Protein AF-A0A972A8Z9-F1 (afdb_monomer_lite)

Structure (mmCIF, N/CA/C/O backbone):
data_AF-A0A972A8Z9-F1
#
_entry.id   AF-A0A972A8Z9-F1
#
loop_
_atom_site.group_PDB
_atom_site.id
_atom_site.type_symbol
_atom_site.label_atom_id
_atom_site.label_alt_id
_atom_site.label_comp_id
_atom_site.label_asym_id
_atom_site.label_entity_id
_atom_site.label_seq_id
_atom_site.pdbx_PDB_ins_code
_atom_site.Cartn_x
_atom_site.Cartn_y
_atom_site.Cartn_z
_atom_site.occupancy
_atom_site.B_iso_or_equiv
_atom_site.auth_seq_id
_atom_site.auth_comp_id
_atom_site.auth_asym_id
_atom_site.auth_atom_id
_atom_site.pdbx_PDB_model_num
ATOM 1 N N . MET A 1 1 ? 38.723 45.965 -10.427 1.00 61.22 1 MET A N 1
ATOM 2 C CA . MET A 1 1 ? 39.131 44.588 -10.807 1.00 61.22 1 MET A CA 1
ATOM 3 C C . MET A 1 1 ? 38.781 43.540 -9.746 1.00 61.22 1 MET A C 1
ATOM 5 O O . MET A 1 1 ? 38.210 42.521 -10.105 1.00 61.22 1 MET A O 1
ATOM 9 N N . LYS A 1 2 ? 39.039 43.788 -8.451 1.00 66.31 2 LYS A N 1
ATOM 10 C CA . LYS A 1 2 ? 38.779 42.835 -7.348 1.00 66.31 2 LYS A CA 1
ATOM 11 C C . LYS A 1 2 ? 37.304 42.388 -7.229 1.00 66.31 2 LYS A C 1
ATOM 13 O O . LYS A 1 2 ? 37.038 41.208 -7.048 1.00 66.31 2 LYS A O 1
ATOM 18 N N . ASN A 1 3 ? 36.355 43.302 -7.454 1.00 71.19 3 ASN A N 1
ATOM 19 C CA . ASN A 1 3 ? 34.915 43.014 -7.359 1.00 71.19 3 ASN A CA 1
ATOM 20 C C . ASN A 1 3 ? 34.382 42.203 -8.556 1.00 71.19 3 ASN A C 1
ATOM 22 O O . ASN A 1 3 ? 33.465 41.414 -8.394 1.00 71.19 3 ASN A O 1
ATOM 26 N N . ILE A 1 4 ? 34.983 42.353 -9.744 1.00 83.56 4 ILE A N 1
ATOM 27 C CA . ILE A 1 4 ? 34.600 41.593 -10.949 1.00 83.56 4 ILE A CA 1
ATOM 28 C C . ILE A 1 4 ? 35.039 40.132 -10.813 1.00 83.56 4 ILE A C 1
ATOM 30 O O . ILE A 1 4 ? 34.275 39.232 -11.137 1.00 83.56 4 ILE A O 1
ATOM 34 N N . SER A 1 5 ? 36.233 39.894 -10.261 1.00 79.75 5 SER A N 1
ATOM 35 C CA . SER A 1 5 ? 36.713 38.541 -9.953 1.00 79.75 5 SER A CA 1
ATOM 36 C C . SER A 1 5 ? 35.823 37.841 -8.915 1.00 79.75 5 SER A C 1
ATOM 38 O O . SER A 1 5 ? 35.468 36.679 -9.091 1.00 79.75 5 SER A O 1
ATOM 40 N N . LEU A 1 6 ? 35.368 38.571 -7.887 1.00 85.50 6 LEU A N 1
ATOM 41 C CA . LEU A 1 6 ? 34.422 38.052 -6.893 1.00 85.50 6 LEU A CA 1
ATOM 42 C C . LEU A 1 6 ? 33.066 37.679 -7.520 1.00 85.50 6 LEU A C 1
ATOM 44 O O . LEU A 1 6 ? 32.523 36.623 -7.212 1.00 85.50 6 LEU A O 1
ATOM 48 N N . ILE A 1 7 ? 32.539 38.518 -8.420 1.00 87.75 7 ILE A N 1
ATOM 49 C CA . ILE A 1 7 ? 31.277 38.252 -9.128 1.00 87.75 7 ILE A CA 1
ATOM 50 C C . ILE A 1 7 ? 31.415 37.026 -10.037 1.00 87.75 7 ILE A C 1
ATOM 52 O O . ILE A 1 7 ? 30.539 36.169 -10.026 1.00 87.75 7 ILE A O 1
ATOM 56 N N . LEU A 1 8 ? 32.522 36.903 -10.777 1.00 87.25 8 LEU A N 1
ATOM 57 C CA . LEU A 1 8 ? 32.791 35.742 -11.633 1.00 87.25 8 LEU A CA 1
ATOM 58 C C . LEU A 1 8 ? 32.937 34.451 -10.819 1.00 87.25 8 LEU A C 1
ATOM 60 O O . LEU A 1 8 ? 32.417 33.414 -11.221 1.00 87.25 8 LEU A O 1
ATOM 64 N N . PHE A 1 9 ? 33.584 34.521 -9.654 1.00 86.44 9 PHE A N 1
ATOM 65 C CA . PHE A 1 9 ? 33.685 33.391 -8.734 1.00 86.44 9 PHE A CA 1
ATOM 66 C C . PHE A 1 9 ? 32.313 32.978 -8.184 1.00 86.44 9 PHE A C 1
ATOM 68 O O . PHE A 1 9 ? 32.000 31.791 -8.147 1.00 86.44 9 PHE A O 1
ATOM 75 N N . LEU A 1 10 ? 31.461 33.942 -7.818 1.00 85.94 10 LEU A N 1
ATOM 76 C CA . LEU A 1 10 ? 30.104 33.664 -7.344 1.00 85.94 10 LEU A CA 1
ATOM 77 C C . LEU A 1 10 ? 29.220 33.062 -8.452 1.00 85.94 10 LEU A C 1
ATOM 79 O O . LEU A 1 10 ? 28.461 32.130 -8.193 1.00 85.94 10 LEU A O 1
ATOM 83 N N . LEU A 1 11 ? 29.357 33.547 -9.693 1.00 83.88 11 LEU A N 1
ATOM 84 C CA . LEU A 1 11 ? 28.639 33.015 -10.855 1.00 83.88 11 LEU A CA 1
ATOM 85 C C . LEU A 1 11 ? 29.072 31.576 -11.174 1.00 83.88 11 LEU A C 1
ATOM 87 O O . LEU A 1 11 ? 28.231 30.731 -11.470 1.00 83.88 11 LEU A O 1
ATOM 91 N N . TYR A 1 12 ? 30.376 31.294 -11.065 1.00 80.44 12 TYR A N 1
ATOM 92 C CA . TYR A 1 12 ? 30.931 29.952 -11.230 1.00 80.44 12 TYR A CA 1
ATOM 93 C C . TYR A 1 12 ? 30.358 28.993 -10.184 1.00 80.44 12 TYR A C 1
ATOM 95 O O . TYR A 1 12 ? 29.880 27.926 -10.547 1.00 80.44 12 TYR A O 1
ATOM 103 N N . GLN A 1 13 ? 30.304 29.395 -8.909 1.00 78.62 13 GLN A N 1
ATOM 104 C CA . GLN A 1 13 ? 29.703 28.583 -7.844 1.00 78.62 13 GLN A CA 1
ATOM 105 C C . GLN A 1 13 ? 28.209 28.307 -8.087 1.00 78.62 13 GLN A C 1
ATOM 107 O O . GLN A 1 13 ? 27.770 27.176 -7.898 1.00 78.62 13 GLN A O 1
ATOM 112 N N . LEU A 1 14 ? 27.434 29.289 -8.572 1.00 73.50 14 LEU A N 1
ATOM 113 C CA . LEU A 1 14 ? 26.011 29.084 -8.889 1.00 73.50 14 LEU A CA 1
ATOM 114 C C . LEU A 1 14 ? 25.781 28.044 -10.000 1.00 73.50 14 LEU A C 1
ATOM 116 O O . LEU A 1 14 ? 24.803 27.298 -9.940 1.00 73.50 14 LEU A O 1
ATOM 120 N N . LEU A 1 15 ? 26.680 27.960 -10.986 1.00 69.06 15 LEU A N 1
ATOM 121 C CA . LEU A 1 15 ? 26.593 26.986 -12.080 1.00 69.06 15 LEU A CA 1
ATOM 122 C C . LEU A 1 15 ? 26.734 25.532 -11.592 1.00 69.06 15 LEU A C 1
ATOM 124 O O . LEU A 1 15 ? 26.026 24.661 -12.098 1.00 69.06 15 LEU A O 1
ATOM 128 N N . PHE A 1 16 ? 27.553 25.259 -10.567 1.00 63.09 16 PHE A N 1
ATOM 129 C CA . PHE A 1 16 ? 27.725 23.895 -10.035 1.00 63.09 16 PHE A CA 1
ATOM 130 C C . PHE A 1 16 ? 26.554 23.403 -9.184 1.00 63.09 16 PHE A C 1
ATOM 132 O O . PHE A 1 16 ? 26.358 22.196 -9.092 1.00 63.09 16 PHE A O 1
ATOM 139 N N . ILE A 1 17 ? 25.753 24.292 -8.589 1.00 61.88 17 ILE A N 1
ATOM 140 C CA . ILE A 1 17 ? 24.639 23.889 -7.711 1.00 61.88 17 ILE A CA 1
ATOM 141 C C . ILE A 1 17 ? 23.485 23.275 -8.532 1.00 61.88 17 ILE A C 1
ATOM 143 O O . ILE A 1 17 ? 22.754 22.421 -8.037 1.00 61.88 17 ILE A O 1
ATOM 147 N N . THR A 1 18 ? 23.348 23.648 -9.810 1.00 57.78 18 THR A N 1
ATOM 148 C CA . THR A 1 18 ? 22.223 23.216 -10.664 1.00 57.78 18 THR A CA 1
ATOM 149 C C . THR A 1 18 ? 22.349 21.800 -11.242 1.00 57.78 18 THR A C 1
ATOM 151 O O . THR A 1 18 ? 21.347 21.239 -11.674 1.00 57.78 18 THR A O 1
ATOM 154 N N . LEU A 1 19 ? 23.540 21.186 -11.210 1.00 54.34 19 LEU A N 1
ATOM 155 C CA . LEU A 1 19 ? 23.786 19.859 -11.801 1.00 54.34 19 LEU A CA 1
ATOM 156 C C . LEU A 1 19 ? 23.442 18.678 -10.876 1.00 54.34 19 LEU A C 1
ATOM 158 O O . LEU A 1 19 ? 23.472 17.534 -11.317 1.00 54.34 19 LEU A O 1
ATOM 162 N N . TRP A 1 20 ? 23.103 18.933 -9.610 1.00 55.78 20 TRP A N 1
ATOM 163 C CA . TRP A 1 20 ? 22.916 17.884 -8.594 1.00 55.78 20 TRP A CA 1
ATOM 164 C C . TRP A 1 20 ? 21.458 17.621 -8.204 1.00 55.78 20 TRP A C 1
ATOM 166 O O . TRP A 1 20 ? 21.205 16.911 -7.235 1.00 55.78 20 TRP A O 1
ATOM 176 N N . SER A 1 21 ? 20.483 18.182 -8.923 1.00 55.16 21 SER A N 1
ATOM 177 C CA . SER A 1 21 ? 19.084 18.167 -8.480 1.00 55.16 21 SER A CA 1
ATOM 178 C C . SER A 1 21 ? 18.112 17.654 -9.540 1.00 55.16 21 SER A C 1
ATOM 180 O O . SER A 1 21 ? 17.232 18.391 -9.977 1.00 55.16 21 SER A O 1
ATOM 182 N N . GLN A 1 22 ? 18.213 16.371 -9.895 1.00 53.41 22 GLN A N 1
ATOM 183 C CA . GLN A 1 22 ? 17.042 15.572 -10.276 1.00 53.41 22 GLN A CA 1
ATOM 184 C C . GLN A 1 22 ? 17.198 14.151 -9.726 1.00 53.41 22 GLN A C 1
ATOM 186 O O . GLN A 1 22 ? 17.973 13.348 -10.241 1.00 53.41 22 GLN A O 1
ATOM 191 N N . SER A 1 23 ? 16.462 13.833 -8.661 1.00 54.62 23 SER A N 1
ATOM 192 C CA . SER A 1 23 ? 16.266 12.446 -8.242 1.00 54.62 23 SER A CA 1
ATOM 193 C C . SER A 1 23 ? 15.303 11.793 -9.232 1.00 54.62 23 SER A C 1
ATOM 195 O O . SER A 1 23 ? 14.087 11.874 -9.071 1.00 54.62 23 SER A O 1
ATOM 197 N N . ASN A 1 24 ? 15.845 11.192 -10.291 1.00 59.38 24 ASN A N 1
ATOM 198 C CA . ASN A 1 24 ? 15.078 10.311 -11.166 1.00 59.38 24 ASN A CA 1
ATOM 199 C C . ASN A 1 24 ? 14.787 9.031 -10.382 1.00 59.38 24 ASN A C 1
ATOM 201 O O . ASN A 1 24 ? 15.659 8.177 -10.233 1.00 59.38 24 ASN A O 1
ATOM 205 N N . TYR A 1 25 ? 13.585 8.925 -9.819 1.00 70.00 25 TYR A N 1
ATOM 206 C CA . TYR A 1 25 ? 13.142 7.675 -9.217 1.00 70.00 25 TYR A CA 1
ATOM 207 C C . TYR A 1 25 ? 12.753 6.727 -10.359 1.00 70.00 25 TYR A C 1
ATOM 209 O O . TYR A 1 25 ? 11.909 7.089 -11.173 1.00 70.00 25 TYR A O 1
ATOM 217 N N . PRO A 1 26 ? 13.348 5.528 -10.469 1.00 86.75 26 PRO A N 1
ATOM 218 C CA . PRO A 1 26 ? 13.063 4.627 -11.588 1.00 86.75 26 PRO A CA 1
ATOM 219 C C . PRO A 1 26 ? 11.625 4.082 -11.557 1.00 86.75 26 PRO A C 1
ATOM 221 O O . PRO A 1 26 ? 11.099 3.688 -12.595 1.00 86.75 26 PRO A O 1
ATOM 224 N N . VAL A 1 27 ? 10.977 4.100 -10.384 1.00 93.19 27 VAL A N 1
ATOM 225 C CA . VAL A 1 27 ? 9.606 3.624 -10.164 1.00 93.19 27 VAL A CA 1
ATOM 226 C C . VAL A 1 27 ? 8.793 4.691 -9.430 1.00 93.19 27 VAL A C 1
ATOM 228 O O . VAL A 1 27 ? 9.186 5.150 -8.356 1.00 93.19 27 VAL A O 1
ATOM 231 N N . TYR A 1 28 ? 7.640 5.052 -9.990 1.00 94.81 28 TYR A N 1
ATOM 232 C CA . TYR A 1 28 ? 6.666 5.974 -9.406 1.00 94.81 28 TYR A CA 1
ATOM 233 C C . TYR A 1 28 ? 5.380 5.230 -9.053 1.00 94.81 28 TYR A C 1
ATOM 235 O O . TYR A 1 28 ? 4.893 4.428 -9.842 1.00 94.81 28 TYR A O 1
ATOM 243 N N . VAL A 1 29 ? 4.807 5.515 -7.883 1.00 97.00 29 VAL A N 1
ATOM 244 C CA . VAL A 1 29 ? 3.585 4.866 -7.386 1.00 97.00 29 VAL A CA 1
ATOM 245 C C . VAL A 1 29 ? 2.561 5.933 -7.030 1.00 97.00 29 VAL A C 1
ATOM 247 O O . VAL A 1 29 ? 2.877 6.891 -6.325 1.00 97.00 29 VAL A O 1
ATOM 250 N N . SER A 1 30 ? 1.329 5.768 -7.502 1.00 97.00 30 SER A N 1
ATOM 251 C CA . SER A 1 30 ? 0.234 6.705 -7.271 1.00 97.00 30 SER A CA 1
ATOM 252 C C . SER A 1 30 ? -1.040 5.959 -6.860 1.00 97.00 30 SER A C 1
ATOM 254 O O . SER A 1 30 ? -1.689 5.344 -7.711 1.00 97.00 30 SER A O 1
ATOM 256 N N . PRO A 1 31 ? -1.405 5.970 -5.564 1.00 97.50 31 PRO A N 1
ATOM 257 C CA . PRO A 1 31 ? -2.709 5.504 -5.115 1.00 97.50 31 PRO A CA 1
ATOM 258 C C . PRO A 1 31 ? -3.780 6.580 -5.339 1.00 97.50 31 PRO A C 1
ATOM 260 O O . PRO A 1 31 ? -3.592 7.746 -4.991 1.00 97.50 31 PRO A O 1
ATOM 263 N N . SER A 1 32 ? -4.933 6.175 -5.863 1.00 96.00 32 SER A N 1
ATOM 264 C CA . SER A 1 32 ? -6.103 7.022 -6.080 1.00 96.00 32 SER A CA 1
ATOM 265 C C . SER A 1 32 ? -7.342 6.368 -5.481 1.00 96.00 32 SER A C 1
ATOM 267 O O . SER A 1 32 ? -7.662 5.218 -5.787 1.00 96.00 32 SER A O 1
ATOM 269 N N . LEU A 1 33 ? -8.032 7.100 -4.608 1.00 94.31 33 LEU A N 1
ATOM 270 C CA . LEU A 1 33 ? -9.304 6.673 -4.038 1.00 94.31 33 LEU A CA 1
ATOM 271 C C . LEU A 1 33 ? -10.460 7.183 -4.893 1.00 94.31 33 LEU A C 1
ATOM 273 O O . LEU A 1 33 ? -10.536 8.373 -5.199 1.00 94.31 33 LEU A O 1
ATOM 277 N N . ILE A 1 34 ? -11.398 6.293 -5.206 1.00 93.06 34 ILE A N 1
ATOM 278 C CA . ILE A 1 34 ? -12.562 6.596 -6.039 1.00 93.06 34 ILE A CA 1
ATOM 279 C C . ILE A 1 34 ? -13.833 6.428 -5.190 1.00 93.06 34 ILE A C 1
ATOM 281 O O . ILE A 1 34 ? -14.040 5.361 -4.604 1.00 93.06 34 ILE A O 1
ATOM 285 N N . PRO A 1 35 ? -14.694 7.461 -5.085 1.00 90.50 35 PRO A N 1
ATOM 286 C CA . PRO A 1 35 ? -15.969 7.354 -4.383 1.00 90.50 35 PRO A CA 1
ATOM 287 C C . PRO A 1 35 ? -16.872 6.244 -4.958 1.00 90.50 35 PRO A C 1
ATOM 289 O O . PRO A 1 35 ? -16.872 6.029 -6.170 1.00 90.50 35 PRO A O 1
ATOM 292 N N . PRO A 1 36 ? -17.711 5.587 -4.134 1.00 89.88 36 PRO A N 1
ATOM 293 C CA . PRO A 1 36 ? -17.918 5.827 -2.705 1.00 89.88 36 PRO A CA 1
ATOM 294 C C . PRO A 1 36 ? -16.828 5.187 -1.828 1.00 89.88 36 PRO A C 1
ATOM 296 O O . PRO A 1 36 ? -16.512 4.005 -1.971 1.00 89.88 36 PRO A O 1
ATOM 299 N N . TYR A 1 37 ? -16.290 5.957 -0.876 1.00 89.94 37 TYR A N 1
ATOM 300 C CA . TYR A 1 37 ? -15.263 5.476 0.052 1.00 89.94 37 TYR A CA 1
ATOM 301 C C . TYR A 1 37 ? -15.859 4.509 1.076 1.00 89.94 37 TYR A C 1
ATOM 303 O O . TYR A 1 37 ? -16.911 4.779 1.657 1.00 89.94 37 TYR A O 1
ATOM 311 N N . SER A 1 38 ? -15.177 3.387 1.311 1.00 90.50 38 SER A N 1
ATOM 312 C CA . SER A 1 38 ? -15.633 2.383 2.271 1.00 90.50 38 SER A CA 1
ATOM 313 C C . SER A 1 38 ? -14.964 2.537 3.627 1.00 90.50 38 SER A C 1
ATOM 315 O O . SER A 1 38 ? -13.762 2.788 3.726 1.00 90.50 38 SER A O 1
ATOM 317 N N . LEU A 1 39 ? -15.744 2.280 4.674 1.00 89.00 39 LEU A N 1
ATOM 318 C CA . LEU A 1 39 ? -15.236 2.060 6.024 1.00 89.00 39 LEU A CA 1
ATOM 319 C C . LEU A 1 39 ? -14.685 0.640 6.206 1.00 89.00 39 LEU A C 1
ATOM 321 O O . LEU A 1 39 ? -14.111 0.350 7.247 1.00 89.00 39 LEU A O 1
ATOM 325 N N . LYS A 1 40 ? -14.850 -0.268 5.240 1.00 92.25 40 LYS A N 1
ATOM 326 C CA . LYS A 1 40 ? -14.295 -1.622 5.308 1.00 92.25 40 LYS A CA 1
ATOM 327 C C . LYS A 1 40 ? -13.056 -1.712 4.428 1.00 92.25 40 LYS A C 1
ATOM 329 O O . LYS A 1 40 ? -13.151 -1.538 3.217 1.00 92.25 40 LYS A O 1
ATOM 334 N N . LEU A 1 41 ? -11.905 -2.035 5.019 1.00 93.75 41 LEU A N 1
ATOM 335 C CA . LEU A 1 41 ? -10.662 -2.235 4.273 1.00 93.75 41 LEU A CA 1
ATOM 336 C C . LEU A 1 41 ? -10.789 -3.350 3.228 1.00 93.75 41 LEU A C 1
ATOM 338 O O . LEU A 1 41 ? -10.305 -3.192 2.113 1.00 93.75 41 LEU A O 1
ATOM 342 N N . SER A 1 42 ? -11.517 -4.423 3.549 1.00 94.00 42 SER A N 1
ATOM 343 C CA . SER A 1 42 ? -11.778 -5.536 2.626 1.00 94.00 42 SER A CA 1
ATOM 344 C C . SER A 1 42 ? -12.427 -5.106 1.310 1.00 94.00 42 SER A C 1
ATOM 346 O O . SER A 1 42 ? -12.237 -5.766 0.296 1.00 94.00 42 SER A O 1
ATOM 348 N N . ASP A 1 43 ? -13.175 -4.000 1.297 1.00 95.19 43 ASP A N 1
ATOM 349 C CA . ASP A 1 43 ? -13.863 -3.543 0.091 1.00 95.19 43 ASP A CA 1
ATOM 350 C C . ASP A 1 43 ? -12.905 -2.946 -0.950 1.00 95.19 43 ASP A C 1
ATOM 352 O O . ASP A 1 43 ? -13.261 -2.865 -2.124 1.00 95.19 43 ASP A O 1
ATOM 356 N N . TYR A 1 44 ? -11.710 -2.507 -0.548 1.00 95.81 44 TYR A N 1
ATOM 357 C CA . TYR A 1 44 ? -10.689 -2.016 -1.482 1.00 95.81 44 TYR A CA 1
ATOM 358 C C . TYR A 1 44 ? -9.973 -3.161 -2.207 1.00 95.81 44 TYR A C 1
ATOM 360 O O . TYR A 1 44 ? -9.434 -2.943 -3.285 1.00 95.81 44 TYR A O 1
ATOM 368 N N . GLY A 1 45 ? -10.012 -4.367 -1.632 1.00 95.94 45 GLY A N 1
ATOM 369 C CA . GLY A 1 45 ? -9.468 -5.594 -2.212 1.00 95.94 45 GLY A CA 1
ATOM 370 C C . GLY A 1 45 ? -10.535 -6.556 -2.745 1.00 95.94 45 GLY A C 1
ATOM 371 O O . GLY A 1 45 ? -10.240 -7.725 -2.967 1.00 95.94 45 GLY A O 1
ATOM 372 N N . ALA A 1 46 ? -11.795 -6.124 -2.851 1.00 96.50 46 ALA A N 1
ATOM 373 C CA . ALA A 1 46 ? -12.887 -6.985 -3.296 1.00 96.50 46 ALA A CA 1
ATOM 374 C C . ALA A 1 46 ? -12.877 -7.153 -4.822 1.00 96.50 46 ALA A C 1
ATOM 376 O O . ALA A 1 46 ? -12.548 -6.215 -5.545 1.00 96.50 46 ALA A O 1
ATOM 377 N N . PHE A 1 47 ? -13.299 -8.324 -5.303 1.00 96.44 47 PHE A N 1
ATOM 378 C CA . PHE A 1 47 ? -13.397 -8.621 -6.734 1.00 96.44 47 PHE A CA 1
ATOM 379 C C . PHE A 1 47 ? -14.232 -7.565 -7.476 1.00 96.44 47 PHE A C 1
ATOM 381 O O . PHE A 1 47 ? -15.368 -7.278 -7.080 1.00 96.44 47 PHE A O 1
ATOM 388 N N . GLY A 1 48 ? -13.663 -6.981 -8.533 1.00 95.19 48 GLY A N 1
ATOM 389 C CA . GLY A 1 48 ? -14.295 -5.925 -9.328 1.00 95.19 48 GLY A CA 1
ATOM 390 C C . GLY A 1 48 ? -14.361 -4.553 -8.643 1.00 95.19 48 GLY A C 1
ATOM 391 O O . GLY A 1 48 ? -14.999 -3.637 -9.165 1.00 95.19 48 GLY A O 1
ATOM 392 N N . SER A 1 49 ? -13.739 -4.379 -7.474 1.00 96.44 49 SER A N 1
ATOM 393 C CA . SER A 1 49 ? -13.698 -3.086 -6.788 1.00 96.44 49 SER A CA 1
ATOM 394 C C . SER A 1 49 ? -12.705 -2.139 -7.450 1.00 96.44 49 SER A C 1
ATOM 396 O O . SER A 1 49 ? -11.532 -2.455 -7.604 1.00 96.44 49 SER A O 1
ATOM 398 N N . GLN A 1 50 ? -13.158 -0.926 -7.755 1.00 95.81 50 GLN A N 1
ATOM 399 C CA . GLN A 1 50 ? -12.312 0.166 -8.253 1.00 95.81 50 GLN A CA 1
ATOM 400 C C . GLN A 1 50 ? -12.139 1.281 -7.213 1.00 95.81 50 GLN A C 1
ATOM 402 O O . GLN A 1 50 ? -11.737 2.390 -7.539 1.00 95.81 50 GLN A O 1
ATOM 407 N N . ARG A 1 51 ? -12.465 1.017 -5.940 1.00 95.69 51 ARG A N 1
ATOM 408 C CA . ARG A 1 51 ? -12.454 2.048 -4.883 1.00 95.69 51 ARG A CA 1
ATOM 409 C C . ARG A 1 51 ? -11.051 2.538 -4.533 1.00 95.69 51 ARG A C 1
ATOM 411 O O . ARG A 1 51 ? -10.906 3.666 -4.068 1.00 95.69 51 ARG A O 1
ATOM 418 N N . LEU A 1 52 ? -10.042 1.696 -4.738 1.00 96.94 52 LEU A N 1
ATOM 419 C CA . LEU A 1 52 ? -8.631 2.054 -4.679 1.00 96.94 52 LEU A CA 1
ATOM 420 C C . LEU A 1 52 ? -7.968 1.566 -5.961 1.00 96.94 52 LEU A C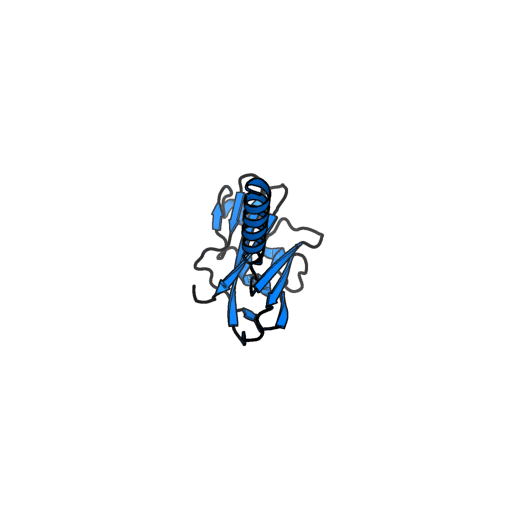 1
ATOM 422 O O . LEU A 1 52 ? -7.984 0.372 -6.253 1.00 96.94 52 LEU A O 1
ATOM 426 N N . MET A 1 53 ? -7.379 2.500 -6.694 1.00 97.88 53 MET A N 1
ATOM 427 C CA . MET A 1 53 ? -6.568 2.227 -7.869 1.00 97.88 53 MET A CA 1
ATOM 428 C C . MET A 1 53 ? -5.122 2.593 -7.551 1.00 97.88 53 MET A C 1
ATOM 430 O O . MET A 1 53 ? -4.852 3.717 -7.129 1.00 97.88 53 MET A O 1
ATOM 434 N N . VAL A 1 54 ? -4.188 1.671 -7.753 1.00 98.31 54 VAL A N 1
ATOM 435 C CA . VAL A 1 54 ? -2.750 1.924 -7.599 1.00 98.31 54 VAL A CA 1
ATOM 436 C C . VAL A 1 54 ? -2.113 1.877 -8.976 1.00 98.31 54 VAL A C 1
ATOM 438 O O . VAL A 1 54 ? -2.104 0.835 -9.621 1.00 98.31 54 VAL A O 1
ATOM 441 N N . THR A 1 55 ? -1.585 3.008 -9.433 1.00 98.38 55 THR A N 1
ATOM 442 C CA . THR A 1 55 ? -0.814 3.077 -10.680 1.00 98.38 55 THR A CA 1
ATOM 443 C C . THR A 1 55 ? 0.671 3.058 -10.357 1.00 98.38 55 THR A C 1
ATOM 445 O O . THR A 1 55 ? 1.140 3.882 -9.571 1.00 98.38 55 THR A O 1
ATOM 448 N N . ILE A 1 56 ? 1.407 2.135 -10.964 1.00 98.25 56 ILE A N 1
ATOM 449 C CA . ILE A 1 56 ? 2.859 2.006 -10.849 1.00 98.25 56 ILE A CA 1
ATOM 450 C C . ILE A 1 56 ? 3.455 2.274 -12.225 1.00 98.25 56 ILE A C 1
ATOM 452 O O . ILE A 1 56 ? 3.114 1.587 -13.180 1.00 98.25 56 ILE A O 1
ATOM 456 N N . VAL A 1 57 ? 4.335 3.262 -12.333 1.00 97.81 57 VAL A N 1
ATOM 457 C CA . VAL A 1 57 ? 5.030 3.615 -13.575 1.00 97.81 57 VAL A CA 1
ATOM 458 C C . VAL A 1 57 ? 6.508 3.304 -13.408 1.00 97.81 57 VAL A C 1
ATOM 460 O O . VAL A 1 57 ? 7.138 3.814 -12.480 1.00 97.81 57 VAL A O 1
ATOM 463 N N . VAL A 1 58 ? 7.060 2.490 -14.305 1.00 96.94 58 VAL A N 1
ATOM 464 C CA . VAL A 1 58 ? 8.491 2.168 -14.334 1.00 96.94 58 VAL A CA 1
ATOM 465 C C . VAL A 1 58 ? 9.125 2.895 -15.511 1.00 96.94 58 VAL A C 1
ATOM 467 O O . VAL A 1 58 ? 8.851 2.578 -16.664 1.00 96.94 58 VAL A O 1
ATOM 470 N N . ASN A 1 59 ? 9.964 3.887 -15.226 1.00 94.25 59 ASN A N 1
ATOM 471 C CA . ASN A 1 59 ? 10.633 4.686 -16.260 1.00 94.25 59 ASN A CA 1
ATOM 472 C C . ASN A 1 59 ? 11.966 4.081 -16.714 1.00 94.25 59 ASN A C 1
ATOM 474 O O . ASN A 1 59 ? 12.489 4.466 -17.756 1.00 94.25 59 ASN A O 1
ATOM 478 N N . ASP A 1 60 ? 12.519 3.161 -15.928 1.00 92.88 60 ASP A N 1
ATOM 479 C CA . ASP A 1 60 ? 13.728 2.427 -16.280 1.00 92.88 60 ASP A CA 1
ATOM 480 C C . ASP A 1 60 ? 13.404 1.357 -17.334 1.00 92.88 60 ASP A C 1
ATOM 482 O O . ASP A 1 60 ? 12.604 0.461 -17.076 1.00 92.88 60 ASP A O 1
ATOM 486 N N . LEU A 1 61 ? 13.987 1.480 -18.528 1.00 93.06 61 LEU A N 1
ATOM 487 C CA . LEU A 1 61 ? 13.726 0.593 -19.668 1.00 93.06 61 LEU A CA 1
ATOM 488 C C . LEU A 1 61 ? 14.444 -0.757 -19.555 1.00 93.06 61 LEU A C 1
ATOM 490 O O . LEU A 1 61 ? 14.065 -1.693 -20.257 1.00 93.06 61 LEU A O 1
ATOM 494 N N . ASP A 1 62 ? 15.452 -0.866 -18.687 1.00 94.06 62 ASP A N 1
ATOM 495 C CA . ASP A 1 62 ? 16.235 -2.096 -18.518 1.00 94.06 62 ASP A CA 1
ATOM 496 C C . ASP A 1 62 ? 15.559 -3.086 -17.549 1.00 94.06 62 ASP A C 1
ATOM 498 O O . ASP A 1 62 ? 15.978 -4.239 -17.417 1.00 94.06 62 ASP A O 1
ATOM 502 N N . VAL A 1 63 ? 14.489 -2.656 -16.873 1.00 93.81 63 VAL A N 1
ATOM 503 C CA . VAL A 1 63 ? 13.688 -3.500 -15.984 1.00 93.81 63 VAL A CA 1
ATOM 504 C C . VAL A 1 63 ? 12.815 -4.447 -16.806 1.00 93.81 63 VAL A C 1
ATOM 506 O O . VAL A 1 63 ? 12.025 -4.015 -17.639 1.00 93.81 63 VAL A O 1
ATOM 509 N N . ALA A 1 64 ? 12.898 -5.746 -16.522 1.00 95.50 64 ALA A N 1
ATOM 510 C CA . ALA A 1 64 ? 12.033 -6.756 -17.122 1.00 95.50 64 ALA A CA 1
ATOM 511 C C . ALA A 1 64 ? 11.620 -7.795 -16.079 1.00 95.50 64 ALA A C 1
ATOM 513 O O . ALA A 1 64 ? 12.476 -8.332 -15.367 1.00 95.50 64 ALA A O 1
ATOM 514 N N . ASN A 1 65 ? 10.322 -8.098 -16.019 1.00 95.75 65 ASN A N 1
ATOM 515 C CA . ASN A 1 65 ? 9.742 -9.122 -15.152 1.00 95.75 65 ASN A CA 1
ATOM 516 C C . ASN A 1 65 ? 10.210 -9.019 -13.682 1.00 95.75 65 ASN A C 1
ATOM 518 O O . ASN A 1 65 ? 10.555 -10.024 -13.054 1.00 95.75 65 ASN A O 1
ATOM 522 N N . LEU A 1 66 ? 10.266 -7.800 -13.135 1.00 96.00 66 LEU A N 1
ATOM 523 C CA . LEU A 1 66 ? 10.742 -7.546 -11.773 1.00 96.00 66 LEU A CA 1
ATOM 524 C C . LEU A 1 66 ? 9.653 -7.915 -10.753 1.00 96.00 66 LEU A C 1
ATOM 526 O O . LEU A 1 66 ? 8.616 -7.248 -10.733 1.00 96.00 66 LEU A O 1
ATOM 530 N N . PRO A 1 67 ? 9.865 -8.922 -9.879 1.00 97.50 67 PRO A N 1
ATOM 531 C CA . PRO A 1 67 ? 8.890 -9.273 -8.858 1.00 97.50 67 PRO A CA 1
ATOM 532 C C . PRO A 1 67 ? 8.922 -8.268 -7.704 1.00 97.50 67 PRO A C 1
ATOM 534 O O . PRO A 1 67 ? 9.932 -8.099 -7.005 1.00 97.50 67 PRO A O 1
ATOM 537 N N . VAL A 1 68 ? 7.776 -7.652 -7.447 1.00 97.00 68 VAL A N 1
ATOM 538 C CA . VAL A 1 68 ? 7.572 -6.710 -6.350 1.00 97.00 68 VAL A CA 1
ATOM 539 C C . VAL A 1 68 ? 6.387 -7.108 -5.477 1.00 97.00 68 VAL A C 1
ATOM 541 O O . VAL A 1 68 ? 5.541 -7.923 -5.849 1.00 97.00 68 VAL A O 1
ATOM 544 N N . LYS A 1 69 ? 6.325 -6.502 -4.296 1.00 97.12 69 LYS A N 1
ATOM 545 C CA . LYS A 1 69 ? 5.145 -6.463 -3.429 1.00 97.12 69 LYS A CA 1
ATOM 546 C C . LYS A 1 69 ? 4.881 -5.030 -2.999 1.00 97.12 69 LYS A C 1
ATOM 548 O O . LYS A 1 69 ? 5.780 -4.187 -3.035 1.00 97.12 69 LYS A O 1
ATOM 553 N N . LEU A 1 70 ? 3.662 -4.760 -2.559 1.00 97.69 70 LEU A N 1
ATOM 554 C CA . LEU A 1 70 ? 3.310 -3.461 -2.004 1.00 97.69 70 LEU A CA 1
ATOM 555 C C . LEU A 1 70 ? 3.487 -3.440 -0.483 1.00 97.69 70 LEU A C 1
ATOM 557 O O . LEU A 1 70 ? 3.365 -4.456 0.203 1.00 97.69 70 LEU A O 1
ATOM 561 N N . ARG A 1 71 ? 3.711 -2.250 0.065 1.00 97.31 71 ARG A N 1
ATOM 562 C CA . ARG A 1 71 ? 3.367 -1.946 1.453 1.00 97.31 71 ARG A CA 1
ATOM 563 C C . ARG A 1 71 ? 2.276 -0.896 1.440 1.00 97.31 71 ARG A C 1
ATOM 565 O O . ARG A 1 71 ? 2.514 0.243 1.044 1.00 97.31 71 ARG A O 1
ATOM 572 N N . VAL A 1 72 ? 1.086 -1.286 1.876 1.00 97.88 72 VAL A N 1
ATOM 573 C CA . VAL A 1 72 ? -0.046 -0.380 2.040 1.00 97.88 72 VAL A CA 1
ATOM 574 C C . VAL A 1 72 ? -0.104 0.071 3.491 1.00 97.88 72 VAL A C 1
ATOM 576 O O . VAL A 1 72 ? -0.013 -0.730 4.425 1.00 97.88 72 VAL A O 1
ATOM 579 N N . LYS A 1 73 ? -0.269 1.377 3.672 1.00 97.50 73 LYS A N 1
ATOM 580 C CA . LYS A 1 73 ? -0.463 2.022 4.964 1.00 97.50 73 LYS A CA 1
ATOM 581 C C . LYS A 1 73 ? -1.664 2.949 4.873 1.00 97.50 73 LYS A C 1
ATOM 583 O O . LYS A 1 73 ? -1.732 3.798 3.991 1.00 97.50 73 LYS A O 1
ATOM 588 N N . MET A 1 74 ? -2.597 2.790 5.797 1.00 95.81 74 MET A N 1
ATOM 589 C CA . MET A 1 74 ? -3.752 3.652 5.980 1.00 95.81 74 MET A CA 1
ATOM 590 C C . MET A 1 74 ? -3.617 4.388 7.311 1.00 95.81 74 MET A C 1
ATOM 592 O O . MET A 1 74 ? -3.344 3.778 8.349 1.00 95.81 74 MET A O 1
ATOM 596 N N . GLU A 1 75 ? -3.798 5.704 7.284 1.00 95.44 75 GLU A N 1
ATOM 597 C CA . GLU A 1 75 ? -3.724 6.557 8.469 1.00 95.44 75 GLU A CA 1
ATOM 598 C C . GLU A 1 75 ? -4.976 7.420 8.620 1.00 95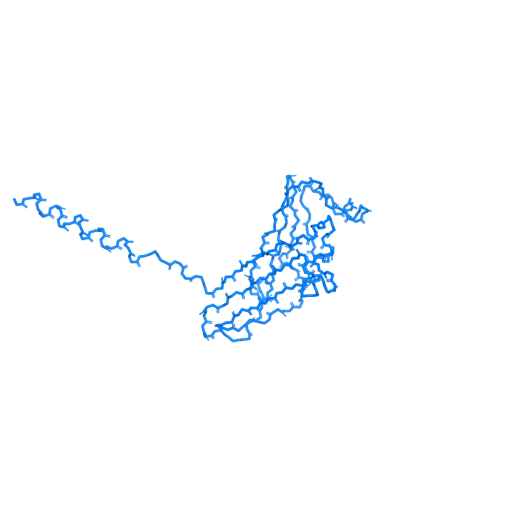.44 75 GLU A C 1
ATOM 600 O O . GLU A 1 75 ? -5.472 7.986 7.645 1.00 95.44 75 GLU A O 1
ATOM 605 N N . THR A 1 76 ? -5.434 7.564 9.862 1.00 92.62 76 THR A N 1
ATOM 606 C CA . THR A 1 76 ? -6.426 8.557 10.307 1.00 92.62 76 THR A CA 1
ATOM 607 C C . THR A 1 76 ? -6.003 9.101 11.678 1.00 92.62 76 THR A C 1
ATOM 609 O O . THR A 1 76 ? -4.910 8.796 12.165 1.00 92.62 76 THR A O 1
ATOM 612 N N . ALA A 1 77 ? -6.825 9.936 12.312 1.00 90.69 77 ALA A N 1
ATOM 613 C CA . ALA A 1 77 ? -6.527 10.552 13.601 1.00 90.69 77 ALA A CA 1
ATOM 614 C C . ALA A 1 77 ? -6.207 9.497 14.683 1.00 90.69 77 ALA A C 1
ATOM 616 O O . ALA A 1 77 ? -7.092 8.820 15.198 1.00 90.69 77 ALA A O 1
ATOM 617 N N . GLY A 1 78 ? -4.920 9.359 15.023 1.00 90.38 78 GLY A N 1
ATOM 618 C CA . GLY A 1 78 ? -4.433 8.456 16.072 1.00 90.38 78 GLY A CA 1
ATOM 619 C C . GLY A 1 78 ? -4.423 6.968 15.711 1.00 90.38 78 GLY A C 1
ATOM 620 O O . GLY A 1 78 ? -4.091 6.157 16.572 1.00 90.38 78 GLY A O 1
ATOM 621 N N . VAL A 1 79 ? -4.752 6.600 14.469 1.00 93.50 79 VAL A N 1
ATOM 622 C CA . VAL A 1 79 ? -4.826 5.202 14.029 1.00 93.50 79 VAL A CA 1
ATOM 623 C C . VAL A 1 79 ? -3.982 4.993 12.784 1.00 93.50 79 VAL A C 1
ATOM 625 O O . VAL A 1 79 ? -4.097 5.723 11.799 1.00 93.50 79 VAL A O 1
ATOM 628 N N . THR A 1 80 ? -3.165 3.947 12.817 1.00 95.81 80 THR A N 1
ATOM 629 C CA . THR A 1 80 ? -2.407 3.460 11.666 1.00 95.81 80 THR A CA 1
ATOM 630 C C . THR A 1 80 ? -2.722 1.991 11.461 1.00 95.81 80 THR A C 1
ATOM 632 O O . THR A 1 80 ? -2.633 1.195 12.399 1.00 95.81 80 THR A O 1
ATOM 635 N N . ILE A 1 81 ? -3.073 1.633 10.231 1.00 96.19 81 ILE A N 1
ATOM 636 C CA . ILE A 1 81 ? -3.234 0.247 9.807 1.00 96.19 81 ILE A CA 1
ATOM 637 C C . ILE A 1 81 ? -2.308 0.024 8.623 1.00 96.19 81 ILE A C 1
ATOM 639 O O . ILE A 1 81 ? -2.390 0.747 7.637 1.00 96.19 81 ILE A O 1
ATOM 643 N N . GLU A 1 82 ? -1.417 -0.951 8.714 1.00 97.25 82 GLU A N 1
ATOM 644 C CA . GLU A 1 82 ? -0.406 -1.183 7.683 1.00 97.25 82 GLU A CA 1
ATOM 645 C C . GLU A 1 82 ? -0.122 -2.665 7.478 1.00 97.25 82 GLU A C 1
ATOM 647 O O . GLU A 1 82 ? -0.392 -3.497 8.351 1.00 97.25 82 GLU A O 1
ATOM 652 N N . ASN A 1 83 ? 0.442 -2.996 6.322 1.00 97.50 83 ASN A N 1
ATOM 653 C CA . ASN A 1 83 ? 0.935 -4.340 6.077 1.00 97.50 83 ASN A CA 1
ATOM 654 C C . ASN A 1 83 ? 2.227 -4.611 6.870 1.00 97.50 83 ASN A C 1
ATOM 656 O O . ASN A 1 83 ? 3.120 -3.758 6.895 1.00 97.50 83 ASN A O 1
ATOM 660 N N . PRO A 1 84 ? 2.375 -5.800 7.486 1.00 95.12 84 PRO A N 1
ATOM 661 C CA . PRO A 1 84 ? 3.626 -6.182 8.123 1.00 95.12 84 PRO A CA 1
ATOM 662 C C . PRO A 1 84 ? 4.744 -6.329 7.077 1.00 95.12 84 PRO A C 1
ATOM 664 O O . PRO A 1 84 ? 4.468 -6.677 5.928 1.00 95.12 84 PRO A O 1
ATOM 667 N N . PRO A 1 85 ? 6.025 -6.182 7.461 1.00 90.06 85 PRO A N 1
ATOM 668 C CA . PRO A 1 85 ? 7.148 -6.486 6.567 1.00 90.06 85 PRO A CA 1
ATOM 669 C C . PRO A 1 85 ? 7.117 -7.928 6.032 1.00 90.06 85 PRO A C 1
ATOM 671 O O . PRO A 1 85 ? 7.512 -8.191 4.901 1.00 90.06 85 PRO A O 1
ATOM 674 N N . THR A 1 86 ? 6.588 -8.850 6.841 1.00 90.62 86 THR A N 1
ATOM 675 C CA . THR A 1 86 ? 6.463 -10.284 6.552 1.00 90.62 86 THR A CA 1
ATOM 676 C C . THR A 1 86 ? 5.134 -10.650 5.884 1.00 90.62 86 THR A C 1
ATOM 678 O O . THR A 1 86 ? 4.648 -11.765 6.071 1.00 90.62 86 THR A O 1
ATOM 681 N N . ILE A 1 87 ? 4.481 -9.707 5.198 1.00 94.56 87 ILE A N 1
ATOM 682 C CA . ILE A 1 87 ? 3.224 -9.976 4.495 1.00 94.56 87 ILE A CA 1
ATOM 683 C C . ILE A 1 87 ? 3.402 -11.126 3.491 1.00 94.56 87 ILE A C 1
ATOM 685 O O . ILE A 1 87 ? 4.406 -11.190 2.783 1.00 94.56 87 ILE A O 1
ATOM 689 N N . ASN A 1 88 ? 2.417 -12.024 3.440 1.00 90.88 88 ASN A N 1
ATOM 690 C CA . ASN A 1 88 ? 2.338 -13.064 2.423 1.00 90.88 88 ASN A CA 1
ATOM 691 C C . ASN A 1 88 ? 1.391 -12.604 1.308 1.00 90.88 88 ASN A C 1
ATOM 693 O O . ASN A 1 88 ? 0.201 -12.412 1.574 1.00 90.88 88 ASN A O 1
ATOM 697 N N . THR A 1 89 ? 1.922 -12.415 0.100 1.00 95.38 89 THR A N 1
ATOM 698 C CA . THR A 1 89 ? 1.171 -11.965 -1.083 1.00 95.38 89 THR A CA 1
ATOM 699 C C . THR A 1 89 ? 1.640 -12.686 -2.335 1.00 95.38 89 THR A C 1
ATOM 701 O O . THR A 1 89 ? 2.761 -13.202 -2.386 1.00 95.38 89 THR A O 1
ATOM 704 N N . THR A 1 90 ? 0.830 -12.646 -3.387 1.00 94.38 90 THR A N 1
ATOM 705 C CA . THR A 1 90 ? 1.322 -12.941 -4.737 1.00 94.38 90 THR A CA 1
ATOM 706 C C . THR A 1 90 ? 2.254 -11.829 -5.244 1.00 94.38 90 THR A C 1
ATOM 708 O O . THR A 1 90 ? 2.006 -10.650 -4.965 1.00 94.38 90 THR A O 1
ATOM 711 N N . PRO A 1 91 ? 3.340 -12.166 -5.967 1.00 96.69 91 PRO A N 1
ATOM 712 C CA . PRO A 1 91 ? 4.208 -11.166 -6.578 1.00 96.69 91 PRO A CA 1
ATOM 713 C C . PRO A 1 91 ? 3.479 -10.428 -7.703 1.00 96.69 91 PRO A C 1
ATOM 715 O O . PRO A 1 91 ? 2.752 -11.034 -8.489 1.00 96.69 91 PRO A O 1
ATOM 718 N N . ILE A 1 92 ? 3.724 -9.124 -7.792 1.00 97.56 92 ILE A N 1
ATOM 719 C CA . ILE A 1 92 ? 3.358 -8.292 -8.939 1.00 97.56 92 ILE A CA 1
ATOM 720 C C . ILE A 1 92 ? 4.602 -8.197 -9.817 1.00 97.56 92 ILE A C 1
ATOM 722 O O . ILE A 1 92 ? 5.683 -7.901 -9.311 1.00 97.56 92 ILE A O 1
ATOM 726 N N . PHE A 1 93 ? 4.469 -8.456 -11.112 1.00 97.38 93 PHE A N 1
ATOM 727 C CA . PHE A 1 93 ? 5.583 -8.351 -12.051 1.00 97.38 93 PHE A CA 1
ATOM 728 C C . PHE A 1 93 ? 5.512 -7.017 -12.779 1.00 97.38 93 PHE A C 1
ATOM 730 O O . PHE A 1 93 ? 4.466 -6.663 -13.318 1.00 97.38 93 PHE A O 1
ATOM 737 N N . LEU A 1 94 ? 6.616 -6.273 -12.753 1.00 97.31 94 LEU A N 1
ATOM 738 C CA . LEU A 1 94 ? 6.735 -4.981 -13.418 1.00 97.31 94 LEU A CA 1
ATOM 739 C C . LEU A 1 94 ? 7.702 -5.063 -14.597 1.00 97.31 94 LEU A C 1
ATOM 741 O O . LEU A 1 94 ? 8.773 -5.667 -14.487 1.00 97.31 94 LEU A O 1
ATOM 745 N N . ASP A 1 95 ? 7.348 -4.368 -15.674 1.00 97.19 95 ASP A N 1
ATOM 746 C CA . ASP A 1 95 ? 8.178 -4.186 -16.861 1.00 97.19 95 ASP A CA 1
ATOM 747 C C . ASP A 1 95 ? 8.508 -2.707 -17.076 1.00 97.19 95 ASP A C 1
ATOM 749 O O . ASP A 1 95 ? 7.690 -1.814 -16.820 1.00 97.19 95 ASP A O 1
ATOM 753 N N . GLY A 1 96 ? 9.717 -2.453 -17.565 1.00 96.50 96 GLY A N 1
ATOM 754 C CA . GLY A 1 96 ? 10.236 -1.131 -17.868 1.00 96.50 96 GLY A CA 1
ATOM 755 C C . GLY A 1 96 ? 9.472 -0.406 -18.971 1.00 96.50 96 GLY A C 1
ATOM 756 O O . GLY A 1 96 ? 8.924 -1.014 -19.890 1.00 96.50 96 GLY A O 1
ATOM 757 N N . GLY A 1 97 ? 9.416 0.922 -18.877 1.00 95.00 97 GLY A N 1
ATOM 758 C CA . GLY A 1 97 ? 8.723 1.782 -19.842 1.00 95.00 97 GLY A CA 1
ATOM 759 C C . GLY A 1 97 ? 7.200 1.625 -19.855 1.00 95.00 97 GLY A C 1
ATOM 760 O O . GLY A 1 97 ? 6.552 2.079 -20.799 1.00 95.00 97 GLY A O 1
ATOM 761 N N . SER A 1 98 ? 6.621 0.980 -18.838 1.00 95.69 98 SER A N 1
ATOM 762 C CA . SER A 1 98 ? 5.198 0.649 -18.777 1.00 95.69 98 SER A CA 1
ATOM 763 C C . SER A 1 98 ? 4.527 1.157 -17.497 1.00 95.69 98 SER A C 1
ATOM 765 O O . SER A 1 98 ? 5.179 1.495 -16.503 1.00 95.69 98 SER A O 1
ATOM 767 N N . ALA A 1 99 ? 3.194 1.221 -17.536 1.00 97.31 99 ALA A N 1
ATOM 768 C CA . ALA A 1 99 ? 2.361 1.494 -16.377 1.00 97.31 99 ALA A CA 1
ATOM 769 C C . ALA A 1 99 ? 1.552 0.243 -16.015 1.00 97.31 99 ALA A C 1
ATOM 771 O O . ALA A 1 99 ? 0.816 -0.287 -16.846 1.00 97.31 99 ALA A O 1
ATOM 772 N N . THR A 1 100 ? 1.664 -0.199 -14.766 1.00 98.25 100 THR A N 1
ATOM 773 C CA . THR A 1 100 ? 0.847 -1.266 -14.180 1.00 98.25 100 THR A CA 1
ATOM 774 C C . THR A 1 100 ? -0.245 -0.637 -13.324 1.00 98.25 100 THR A C 1
ATOM 776 O O . THR A 1 100 ? 0.043 0.193 -12.461 1.00 98.25 100 THR A O 1
ATOM 779 N N . ILE A 1 101 ? -1.501 -1.013 -13.556 1.00 98.12 101 ILE A N 1
ATOM 780 C CA . ILE A 1 101 ? -2.654 -0.530 -12.789 1.00 98.12 101 ILE A CA 1
ATOM 781 C C . ILE A 1 101 ? -3.201 -1.703 -11.985 1.00 98.12 101 ILE A C 1
ATOM 783 O O . ILE A 1 101 ? -3.497 -2.741 -12.565 1.00 98.12 101 ILE A O 1
ATOM 787 N N . LEU A 1 102 ? -3.335 -1.513 -10.674 1.00 98.31 102 LEU A N 1
ATOM 788 C CA . LEU A 1 102 ? -3.833 -2.512 -9.733 1.00 98.31 102 LEU A CA 1
ATOM 789 C C . LEU A 1 102 ? -5.120 -2.017 -9.075 1.00 98.31 102 LEU A C 1
ATOM 791 O O . LEU A 1 102 ? -5.197 -0.852 -8.661 1.00 98.31 102 LEU A O 1
ATOM 795 N N . PHE A 1 103 ? -6.108 -2.892 -8.938 1.00 97.50 103 PHE A N 1
ATOM 796 C CA . PHE A 1 103 ? -7.360 -2.610 -8.230 1.00 97.50 103 PHE A CA 1
ATOM 797 C C . PHE A 1 103 ? -7.998 -3.906 -7.725 1.00 97.50 103 PHE A C 1
ATOM 799 O O . PHE A 1 103 ? -7.646 -4.990 -8.173 1.00 97.50 103 PHE A O 1
ATOM 806 N N . GLY A 1 104 ? -8.943 -3.790 -6.788 1.00 96.38 104 GLY A N 1
ATOM 807 C CA . GLY A 1 104 ? -9.811 -4.895 -6.376 1.00 96.38 104 GLY A CA 1
ATOM 808 C C . GLY A 1 104 ? -9.059 -6.193 -6.086 1.00 96.38 104 GLY A C 1
ATOM 809 O O . GLY A 1 104 ? -8.313 -6.279 -5.112 1.00 96.38 104 GLY A O 1
ATOM 810 N N . GLU A 1 105 ? -9.259 -7.189 -6.943 1.00 96.12 105 GLU A N 1
ATOM 811 C CA . GLU A 1 105 ? -8.607 -8.500 -6.903 1.00 96.12 105 GLU A CA 1
ATOM 812 C C . GLU A 1 105 ? -7.072 -8.455 -6.789 1.00 96.12 105 GLU A C 1
ATOM 814 O O . GLU A 1 105 ? -6.500 -9.255 -6.048 1.00 96.12 105 GLU A O 1
ATOM 819 N N . ASP A 1 106 ? -6.399 -7.490 -7.420 1.00 97.62 106 ASP A N 1
ATOM 820 C CA . ASP A 1 106 ? -4.938 -7.338 -7.328 1.00 97.62 106 ASP A CA 1
ATOM 821 C C . ASP A 1 106 ? -4.485 -6.939 -5.916 1.00 97.62 106 ASP A C 1
ATOM 823 O O . ASP A 1 106 ? -3.328 -7.120 -5.523 1.00 97.62 106 ASP A O 1
ATOM 827 N N . LEU A 1 107 ? -5.403 -6.348 -5.146 1.00 97.56 107 LEU A N 1
ATOM 828 C CA . LEU A 1 107 ? -5.152 -5.801 -3.821 1.00 97.56 107 LEU A CA 1
ATOM 829 C C . LEU A 1 107 ? -5.724 -6.679 -2.695 1.00 97.56 107 LEU A C 1
ATOM 831 O O . LEU A 1 107 ? -5.584 -6.325 -1.520 1.00 97.56 107 LEU A O 1
ATOM 835 N N . THR A 1 108 ? -6.354 -7.819 -3.015 1.00 96.69 108 THR A N 1
ATOM 836 C CA . THR A 1 108 ? -7.054 -8.672 -2.037 1.00 96.69 108 THR A CA 1
ATOM 837 C C . THR A 1 108 ? -6.161 -9.079 -0.866 1.00 96.69 108 THR A C 1
ATOM 839 O O . THR A 1 108 ? -6.553 -8.913 0.294 1.00 96.69 108 THR A O 1
ATOM 842 N N . ASP A 1 109 ? -4.940 -9.548 -1.139 1.00 96.75 109 ASP A N 1
ATOM 843 C CA . ASP A 1 109 ? -4.013 -9.996 -0.094 1.00 96.75 109 ASP A CA 1
ATOM 844 C C . ASP A 1 109 ? -3.637 -8.862 0.869 1.00 96.75 109 ASP A C 1
ATOM 846 O O . ASP A 1 109 ? -3.514 -9.085 2.076 1.00 96.75 109 ASP A O 1
ATOM 850 N N . TYR A 1 110 ? -3.511 -7.632 0.366 1.00 97.56 110 TYR A N 1
ATOM 851 C CA . TYR A 1 110 ? -3.111 -6.462 1.152 1.00 97.56 110 TYR A CA 1
ATOM 852 C C . TYR A 1 110 ? -4.206 -5.979 2.104 1.00 97.56 110 TYR A C 1
ATOM 854 O O . TYR A 1 110 ? -3.897 -5.324 3.101 1.00 97.56 110 TYR A O 1
ATOM 862 N N . PHE A 1 111 ? -5.467 -6.329 1.837 1.00 95.75 111 PHE A N 1
ATOM 863 C CA . PHE A 1 111 ? -6.619 -5.980 2.673 1.00 95.75 111 PHE A CA 1
ATOM 864 C C . PHE A 1 111 ? -7.205 -7.163 3.451 1.00 95.75 111 PHE A C 1
ATOM 866 O O . PHE A 1 111 ? -8.212 -7.014 4.151 1.00 95.75 111 PHE A O 1
ATOM 873 N N . SER A 1 112 ? -6.550 -8.324 3.404 1.00 93.50 112 SER A N 1
ATOM 874 C CA . SER A 1 112 ? -6.848 -9.440 4.298 1.00 93.50 112 SER A CA 1
ATOM 875 C C . SER A 1 112 ? -6.484 -9.083 5.738 1.00 93.50 112 SER A C 1
ATOM 877 O O . SER A 1 112 ? -5.366 -8.662 6.024 1.00 93.50 112 SER A O 1
ATOM 879 N N . ILE A 1 113 ? -7.394 -9.318 6.689 1.00 91.88 113 ILE A N 1
ATOM 880 C CA . ILE A 1 113 ? -7.181 -8.991 8.111 1.00 91.88 113 ILE A CA 1
ATOM 881 C C . ILE A 1 113 ? -5.933 -9.662 8.712 1.00 91.88 113 ILE A C 1
ATOM 883 O O . ILE A 1 113 ? -5.341 -9.153 9.666 1.00 91.88 113 ILE A O 1
ATOM 887 N N . ASN A 1 114 ? -5.506 -10.799 8.160 1.00 93.06 114 ASN A N 1
ATOM 888 C CA . ASN A 1 114 ? -4.293 -11.502 8.586 1.00 93.06 114 ASN A CA 1
ATOM 889 C C . ASN A 1 114 ? -3.013 -10.768 8.168 1.00 93.06 114 ASN A C 1
ATOM 891 O O . ASN A 1 114 ? -2.010 -10.853 8.870 1.00 93.06 114 ASN A O 1
ATOM 895 N N . ASN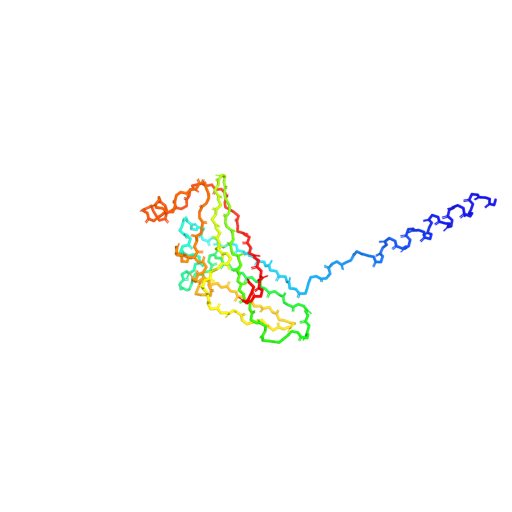 A 1 115 ? -3.093 -9.974 7.103 1.00 95.69 115 ASN A N 1
ATOM 896 C CA . ASN A 1 115 ? -2.016 -9.171 6.537 1.00 95.69 115 ASN A CA 1
ATOM 897 C C . ASN A 1 115 ? -2.058 -7.704 7.007 1.00 95.69 115 ASN A C 1
ATOM 899 O O . ASN A 1 115 ? -1.424 -6.844 6.400 1.00 95.69 115 ASN A O 1
ATOM 903 N N . LEU A 1 116 ? -2.779 -7.409 8.097 1.00 95.12 116 LEU A N 1
ATOM 904 C CA . LEU A 1 116 ? -2.903 -6.068 8.670 1.00 95.12 116 LEU A CA 1
ATOM 905 C C . LEU A 1 116 ? -2.417 -6.023 10.123 1.00 95.12 116 LEU A C 1
ATOM 907 O O . LEU A 1 116 ? -2.817 -6.832 10.972 1.00 95.12 116 LEU A O 1
ATOM 911 N N . GLN A 1 117 ? -1.588 -5.022 10.409 1.00 96.00 117 GLN A N 1
ATOM 912 C CA . GLN A 1 117 ? -1.185 -4.606 11.747 1.00 96.00 117 GLN A CA 1
ATOM 913 C C . GLN A 1 117 ? -1.891 -3.303 12.108 1.00 96.00 117 GLN A C 1
ATOM 915 O O . GLN A 1 117 ? -1.932 -2.374 11.308 1.00 96.00 117 GLN A O 1
ATOM 920 N N . PHE A 1 118 ? -2.432 -3.236 13.322 1.00 95.69 118 PHE A N 1
ATOM 921 C CA . PHE A 1 118 ? -3.208 -2.098 13.802 1.00 95.69 118 PHE A CA 1
ATOM 922 C C . PHE A 1 118 ? -2.470 -1.417 14.956 1.00 95.69 118 PHE A C 1
ATOM 924 O O . PHE A 1 118 ? -2.011 -2.083 15.887 1.00 95.69 118 PHE A O 1
ATOM 931 N N . LYS A 1 119 ? -2.376 -0.088 14.907 1.00 95.62 119 LYS A N 1
ATOM 932 C CA . LYS A 1 119 ? -1.809 0.773 15.953 1.00 95.62 119 LYS A CA 1
ATOM 933 C C . LYS A 1 119 ? -2.825 1.861 16.285 1.00 95.62 119 LYS A C 1
ATOM 935 O O . LYS A 1 119 ? -3.375 2.475 15.377 1.00 95.62 119 LYS A O 1
ATOM 940 N N . GLY A 1 120 ? -3.106 2.070 17.571 1.00 91.75 120 GLY A N 1
ATOM 941 C CA . GLY A 1 120 ? -4.120 3.034 18.029 1.00 91.75 120 GLY A CA 1
ATOM 942 C C . GLY A 1 120 ? -5.580 2.600 17.822 1.00 91.75 120 GLY A C 1
ATOM 943 O O . GLY A 1 120 ? -6.489 3.267 18.301 1.00 91.75 120 GLY A O 1
ATOM 944 N N . TYR A 1 121 ? -5.819 1.454 17.176 1.00 89.38 121 TYR A N 1
ATOM 945 C CA . TYR A 1 121 ? -7.124 0.805 17.051 1.00 89.38 121 TYR A CA 1
ATOM 946 C C . TYR A 1 121 ? -6.963 -0.705 17.244 1.00 89.38 121 TYR A C 1
ATOM 948 O O . TYR A 1 121 ? -5.949 -1.277 16.850 1.00 89.38 121 TYR A O 1
ATOM 956 N N . SER A 1 122 ? -7.929 -1.366 17.884 1.00 91.12 122 SER A N 1
ATOM 957 C CA . SER A 1 122 ? -7.827 -2.804 18.151 1.00 91.12 122 SER A CA 1
ATOM 958 C C . SER A 1 122 ? -8.223 -3.621 16.923 1.00 91.12 122 SER A C 1
ATOM 960 O O . SER A 1 122 ? -9.303 -3.426 16.364 1.00 91.12 122 SER A O 1
ATOM 962 N N . LYS A 1 123 ? -7.389 -4.603 16.556 1.00 91.25 123 LYS A N 1
ATOM 963 C CA . LYS A 1 123 ? -7.707 -5.594 15.516 1.00 91.25 123 LYS A CA 1
ATOM 964 C C . LYS A 1 123 ? -8.997 -6.358 15.829 1.00 91.25 123 LYS A C 1
ATOM 966 O O . LYS A 1 123 ? -9.792 -6.606 14.930 1.00 91.25 123 LYS A O 1
ATOM 971 N N . GLU A 1 124 ? -9.237 -6.682 17.100 1.00 91.81 124 GLU A N 1
ATOM 972 C CA . GLU A 1 124 ? -10.472 -7.350 17.526 1.00 91.81 124 GLU A CA 1
ATOM 973 C C . GLU A 1 124 ? -11.690 -6.437 17.393 1.00 91.81 124 GLU A C 1
ATOM 975 O O . GLU A 1 124 ? -12.739 -6.883 16.933 1.00 91.81 124 GLU A O 1
ATOM 980 N N . ALA A 1 125 ? -11.548 -5.149 17.723 1.00 89.12 125 ALA A N 1
ATOM 981 C CA . ALA A 1 125 ? -12.623 -4.180 17.514 1.00 89.12 125 ALA A CA 1
ATOM 982 C C . ALA A 1 125 ? -12.976 -4.072 16.024 1.00 89.12 125 ALA A C 1
ATOM 984 O O . ALA A 1 125 ? -14.153 -4.157 15.677 1.00 89.12 125 ALA A O 1
ATOM 985 N N . TYR A 1 126 ? -11.963 -3.997 15.152 1.00 91.56 126 TYR A N 1
ATOM 986 C CA . TYR A 1 126 ? -12.157 -4.017 13.702 1.00 91.56 126 TYR A CA 1
ATOM 987 C C . TYR A 1 126 ? -12.824 -5.308 13.217 1.00 91.56 126 TYR A C 1
ATOM 989 O O . TYR A 1 126 ? -13.712 -5.265 12.374 1.00 91.56 126 TYR A O 1
ATOM 997 N N . ARG A 1 127 ? -12.428 -6.469 13.752 1.00 89.19 127 ARG A N 1
ATOM 998 C CA . ARG A 1 127 ? -13.006 -7.768 13.378 1.00 89.19 127 ARG A CA 1
ATOM 999 C C . ARG A 1 127 ? -14.497 -7.860 13.719 1.00 89.19 127 ARG A C 1
ATOM 1001 O O . ARG A 1 127 ? -15.242 -8.494 12.979 1.00 89.19 127 ARG A O 1
ATOM 1008 N N . VAL A 1 128 ? -14.922 -7.253 14.829 1.00 88.25 128 VAL A N 1
ATOM 1009 C CA . VAL A 1 128 ? -16.323 -7.259 15.280 1.00 88.25 128 VAL A CA 1
ATOM 1010 C C . VAL A 1 128 ? -17.163 -6.216 14.540 1.00 88.25 128 VAL A C 1
ATOM 1012 O O . VAL A 1 128 ? -18.263 -6.535 14.097 1.00 88.25 128 VAL A O 1
ATOM 1015 N N . SER A 1 129 ? -16.667 -4.984 14.389 1.00 87.62 129 SER A N 1
ATOM 1016 C CA . SER A 1 129 ? -17.411 -3.903 13.721 1.00 87.62 12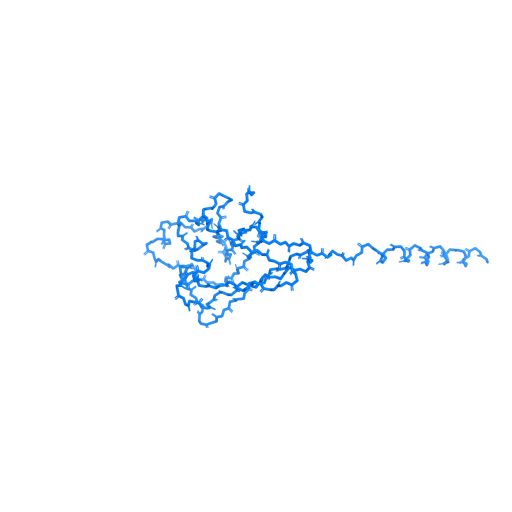9 SER A CA 1
ATOM 1017 C C . SER A 1 129 ? -17.373 -4.015 12.192 1.00 87.62 129 SER A C 1
ATOM 1019 O O . SER A 1 129 ? -18.300 -3.593 11.502 1.00 87.62 129 SER A O 1
ATOM 1021 N N . GLY A 1 130 ? -16.275 -4.546 11.651 1.00 83.69 130 GLY A N 1
ATOM 1022 C CA . GLY A 1 130 ? -15.919 -4.499 10.236 1.00 83.69 130 GLY A CA 1
ATOM 1023 C C . GLY A 1 130 ? -15.590 -3.096 9.720 1.00 83.69 130 GLY A C 1
ATOM 1024 O O . GLY A 1 130 ? -15.379 -2.945 8.519 1.00 83.69 130 GLY A O 1
ATOM 1025 N N . GLN A 1 131 ? -15.576 -2.075 10.580 1.00 88.00 131 GLN A N 1
ATOM 1026 C CA . GLN A 1 131 ? -15.555 -0.665 10.192 1.00 88.00 131 GLN A CA 1
ATOM 1027 C C . GLN A 1 131 ? -14.336 0.063 10.753 1.00 88.00 131 GLN A C 1
ATOM 1029 O O . GLN A 1 131 ? -13.950 -0.123 11.907 1.00 88.00 131 GLN A O 1
ATOM 1034 N N . LEU A 1 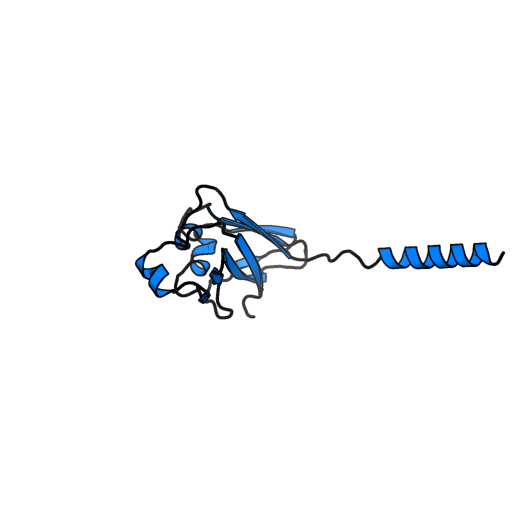132 ? -13.747 0.910 9.915 1.00 88.00 132 LEU A N 1
ATOM 1035 C CA . LEU A 1 132 ? -12.730 1.875 10.290 1.00 88.00 132 LEU A CA 1
ATOM 1036 C C . LEU A 1 132 ? -13.327 2.982 11.178 1.00 88.00 132 LEU A C 1
ATOM 1038 O O . LEU A 1 132 ? -14.500 3.325 11.012 1.00 88.00 132 LEU A O 1
ATOM 1042 N N . PRO A 1 133 ? -12.532 3.561 12.095 1.00 85.19 133 PRO A N 1
ATOM 1043 C CA . PRO A 1 133 ? -12.948 4.717 12.885 1.00 85.19 133 PRO A CA 1
ATOM 1044 C C . PRO A 1 133 ? -13.224 5.924 11.994 1.00 85.19 133 PRO A C 1
ATOM 1046 O O . PRO A 1 133 ? -12.401 6.233 11.140 1.00 85.19 133 PRO A O 1
ATOM 1049 N N . GLU A 1 134 ? -14.323 6.637 12.240 1.00 83.44 134 GLU A N 1
ATOM 1050 C CA . GLU A 1 134 ? -14.689 7.825 11.465 1.00 83.44 134 GLU A CA 1
ATOM 1051 C C . GLU A 1 134 ? -13.550 8.854 11.386 1.00 83.44 134 GLU A C 1
ATOM 1053 O O . GLU A 1 134 ? -12.861 9.135 12.369 1.00 83.44 134 GLU A O 1
ATOM 1058 N N . GLY A 1 135 ? -13.362 9.440 10.202 1.00 85.31 135 GLY A N 1
ATOM 1059 C CA . GLY A 1 135 ? -12.372 10.487 9.986 1.00 85.31 135 GLY A CA 1
ATOM 1060 C C . GLY A 1 135 ? -11.871 10.562 8.549 1.00 85.31 135 GLY A C 1
ATOM 1061 O O . GLY A 1 135 ? -12.384 9.906 7.642 1.00 85.31 135 GLY A O 1
ATOM 1062 N N . PHE A 1 136 ? -10.844 11.387 8.356 1.00 88.19 136 PHE A N 1
ATOM 1063 C CA . PHE A 1 136 ? -10.143 11.512 7.085 1.00 88.19 136 PHE A CA 1
ATOM 1064 C C . PHE A 1 136 ? -9.045 10.457 6.991 1.00 88.19 136 PHE A C 1
ATOM 1066 O O . PHE A 1 136 ? -8.098 10.468 7.778 1.00 88.19 136 PHE A O 1
ATOM 1073 N N . TYR A 1 137 ? -9.162 9.575 6.001 1.00 90.25 137 TYR A N 1
ATOM 1074 C CA . TYR A 1 137 ? -8.171 8.540 5.733 1.00 90.25 137 TYR A CA 1
ATOM 1075 C C . TYR A 1 137 ? -7.167 8.992 4.679 1.00 90.25 137 TYR A C 1
ATOM 1077 O O . TYR A 1 137 ? -7.523 9.647 3.697 1.00 90.25 137 TYR A O 1
ATOM 1085 N N . ARG A 1 138 ? -5.918 8.566 4.841 1.00 93.25 138 ARG A N 1
ATOM 1086 C CA . ARG A 1 138 ? -4.877 8.663 3.818 1.00 93.25 138 ARG A CA 1
ATOM 1087 C C . ARG A 1 138 ? -4.312 7.278 3.553 1.00 93.25 138 ARG A C 1
ATOM 1089 O O . ARG A 1 138 ? -3.896 6.611 4.495 1.00 93.25 138 ARG A O 1
ATOM 1096 N N . PHE A 1 139 ? -4.265 6.888 2.283 1.00 95.69 139 PHE A N 1
ATOM 1097 C CA . PHE A 1 139 ? -3.532 5.708 1.838 1.00 95.69 139 PHE A CA 1
ATOM 1098 C C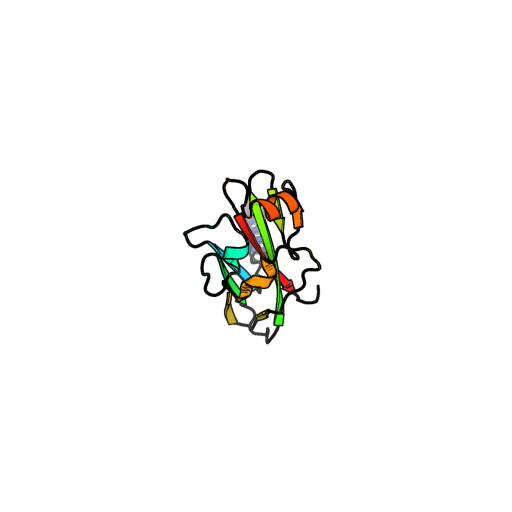 . PHE A 1 139 ? -2.162 6.118 1.311 1.00 95.69 139 PHE A C 1
ATOM 1100 O O . PHE A 1 139 ? -2.050 7.008 0.469 1.00 95.69 139 PHE A O 1
ATOM 1107 N N . THR A 1 140 ? -1.141 5.425 1.789 1.00 97.50 140 THR A N 1
ATOM 1108 C CA . THR A 1 140 ? 0.221 5.463 1.272 1.00 97.50 140 THR A CA 1
ATOM 1109 C C . THR A 1 140 ? 0.545 4.073 0.749 1.00 97.50 140 THR A C 1
ATOM 1111 O O . THR A 1 140 ? 0.270 3.078 1.422 1.00 97.50 140 THR A O 1
ATOM 1114 N N . VAL A 1 141 ? 1.114 4.007 -0.452 1.00 97.88 141 VAL A N 1
ATOM 1115 C CA . VAL A 1 141 ? 1.525 2.752 -1.080 1.00 97.88 141 VAL A CA 1
ATOM 1116 C C . VAL A 1 141 ? 2.988 2.863 -1.471 1.00 97.88 141 VAL A C 1
ATOM 1118 O O . VAL A 1 141 ? 3.378 3.800 -2.164 1.00 97.88 141 VAL A O 1
ATOM 1121 N N . GLU A 1 142 ? 3.780 1.899 -1.022 1.00 96.62 142 GLU A N 1
ATOM 1122 C CA . GLU A 1 142 ? 5.186 1.744 -1.390 1.00 96.62 142 GLU A CA 1
ATOM 1123 C C . GLU A 1 142 ? 5.346 0.478 -2.233 1.00 96.62 142 GLU A C 1
ATOM 1125 O O . GLU A 1 142 ? 4.664 -0.518 -1.987 1.00 96.62 142 GLU A O 1
ATOM 1130 N N . VAL A 1 143 ? 6.267 0.498 -3.194 1.00 95.94 143 VAL A N 1
ATOM 1131 C CA . VAL A 1 143 ? 6.694 -0.694 -3.936 1.00 95.94 143 VAL A CA 1
ATOM 1132 C C . VAL A 1 143 ? 8.009 -1.184 -3.343 1.00 95.94 143 VAL A C 1
ATOM 1134 O O . VAL A 1 143 ? 8.957 -0.415 -3.189 1.00 95.94 143 VAL A O 1
ATOM 1137 N N . LEU A 1 144 ? 8.058 -2.468 -3.002 1.00 95.44 144 LEU A N 1
ATOM 1138 C CA . LEU A 1 144 ? 9.214 -3.140 -2.419 1.00 95.44 144 LEU A CA 1
ATOM 1139 C C . LEU A 1 144 ? 9.591 -4.338 -3.285 1.00 95.44 144 LEU A C 1
ATOM 1141 O O . LEU A 1 144 ? 8.723 -5.004 -3.845 1.00 95.44 144 LEU A O 1
ATOM 1145 N N . HIS A 1 145 ? 10.878 -4.674 -3.334 1.00 94.19 145 HIS A N 1
ATOM 1146 C CA . HIS A 1 145 ? 11.297 -5.954 -3.897 1.00 94.19 145 HIS A CA 1
ATOM 1147 C C . HIS A 1 145 ? 10.609 -7.099 -3.147 1.00 94.19 145 HIS A C 1
ATOM 1149 O O . HIS A 1 145 ? 10.510 -7.080 -1.917 1.00 94.19 145 HIS A O 1
ATOM 1155 N N . PHE A 1 146 ? 10.148 -8.111 -3.881 1.00 94.06 146 PHE A N 1
ATOM 1156 C CA . PHE A 1 146 ? 9.342 -9.185 -3.298 1.00 94.06 146 PHE A CA 1
ATOM 1157 C C . PHE A 1 146 ? 10.066 -9.925 -2.156 1.00 94.06 146 PHE A C 1
ATOM 1159 O O . PHE A 1 146 ? 9.468 -10.252 -1.129 1.00 94.06 146 PHE A O 1
ATOM 1166 N N . HIS A 1 147 ? 11.378 -10.116 -2.309 1.00 87.88 147 HIS A N 1
ATOM 1167 C CA . HIS A 1 147 ? 12.229 -10.881 -1.396 1.00 87.88 147 HIS A CA 1
ATOM 1168 C C . HIS A 1 147 ? 12.851 -10.071 -0.242 1.00 87.88 147 HIS A C 1
ATOM 1170 O O . HIS A 1 147 ? 13.672 -10.621 0.488 1.00 87.88 147 HIS A O 1
ATOM 1176 N N . THR A 1 148 ? 12.512 -8.785 -0.089 1.00 79.31 148 THR A N 1
ATOM 1177 C CA . THR A 1 148 ? 12.967 -7.940 1.040 1.00 79.31 148 THR A CA 1
ATOM 1178 C C . THR A 1 148 ? 11.972 -7.976 2.187 1.00 79.31 148 THR A C 1
ATOM 1180 O O . THR A 1 148 ? 12.398 -8.141 3.346 1.00 79.31 148 THR A O 1
#

Foldseek 3Di:
DVVVVVVVVVVVVVVVVVVPDDPPDQKDKDKDADPPDFQALQQFQAVPRPRIKIKMAGADQVFFFFWKDKWKWKDWDQKIKIFDPPQDDDTDTDHHRDMDMDTHNNCNSRRPLVRIDMGSDDSVVCVVVSGHDDGDMDMDMDIGRPVD

Secondary structure (DSSP, 8-state):
-HHHHHHHHHHHHHHHHGGG-----SEEEEEEE-SSPPS-GGGGGSTT--SEEEEEEE--TT--SEEEEEEEEEEETTEEEE--TT---PPEEE-TTEEEEE-GGGGHHHHSGGG-EEESS-HHHHHHH--PPSS--EEEEEEEETT-

pLDDT: mean 90.14, std 10.66, range [53.41, 98.38]

Sequence (148 aa):
MKNISLILFLLYQLLFITLWSQSNYPVYVSPSLIPPYSLKLSDYGAFGSQRLMVTIVVNDLDVANLPVKLRVKMETAGVTIENPPTINTTPIFLDGGSATILFGEDLTDYFSINNLQFKGYSKEAYRVSGQLPEGFYRFTVEVLHFHT

Radius of gyration: 21.68 Å; chains: 1; bounding box: 57×58×38 Å